Protein AF-A0A958M0K8-F1 (afdb_monomer)

Structure (mmCIF, N/CA/C/O backbone):
data_AF-A0A958M0K8-F1
#
_entry.id   AF-A0A958M0K8-F1
#
loop_
_atom_site.group_PDB
_atom_site.id
_atom_site.type_symbol
_atom_site.label_atom_id
_atom_site.label_alt_id
_atom_site.label_comp_id
_atom_site.label_asym_id
_atom_site.label_entity_id
_atom_site.label_seq_id
_atom_site.pdbx_PDB_ins_code
_atom_site.Cartn_x
_atom_site.Cartn_y
_atom_site.Cartn_z
_atom_site.occupancy
_atom_site.B_iso_or_equiv
_atom_site.auth_seq_id
_atom_site.auth_comp_id
_atom_site.auth_asym_id
_atom_site.auth_atom_id
_atom_site.pdbx_PDB_model_num
ATOM 1 N N . GLY A 1 1 ? -15.135 8.134 -0.031 1.00 51.53 1 GLY A N 1
ATOM 2 C CA . GLY A 1 1 ? -13.955 8.668 -0.755 1.00 51.53 1 GLY A CA 1
ATOM 3 C C . GLY A 1 1 ? -13.089 7.528 -1.270 1.00 51.53 1 GLY A C 1
ATOM 4 O O . GLY A 1 1 ? -13.515 6.394 -1.126 1.00 51.53 1 GLY A O 1
ATOM 5 N N . LEU A 1 2 ? -11.898 7.794 -1.828 1.00 45.69 2 LEU A N 1
ATOM 6 C CA . LEU A 1 2 ? -10.950 6.769 -2.334 1.00 45.69 2 LEU A CA 1
ATOM 7 C C . LEU A 1 2 ? -10.651 5.644 -1.316 1.00 45.69 2 LEU A C 1
ATOM 9 O O . LEU A 1 2 ? -10.578 4.481 -1.700 1.00 45.69 2 LEU A O 1
ATOM 13 N N . PHE A 1 3 ? -10.603 5.974 -0.020 1.00 49.47 3 PHE A N 1
ATOM 14 C CA . PHE A 1 3 ? -10.484 5.020 1.099 1.00 49.47 3 PHE A CA 1
ATOM 15 C C . PHE A 1 3 ? -11.708 4.097 1.305 1.00 49.47 3 PHE A C 1
ATOM 17 O O . PHE A 1 3 ? -11.630 3.112 2.028 1.00 49.47 3 PHE A O 1
ATOM 24 N N . GLY A 1 4 ? -12.834 4.397 0.650 1.00 45.31 4 GLY A N 1
ATOM 25 C CA . GLY A 1 4 ? -14.050 3.576 0.613 1.00 45.31 4 GLY A CA 1
ATOM 26 C C . GLY A 1 4 ? -14.154 2.659 -0.613 1.00 45.31 4 GLY A C 1
ATOM 27 O O . GLY A 1 4 ? -15.129 1.927 -0.722 1.00 45.31 4 GLY A O 1
ATOM 28 N N . VAL A 1 5 ? -13.181 2.707 -1.532 1.00 51.88 5 VAL A N 1
ATOM 29 C CA . VAL A 1 5 ? -13.052 1.773 -2.671 1.00 51.88 5 VAL A CA 1
ATOM 30 C C . VAL A 1 5 ? -11.929 0.763 -2.410 1.00 51.88 5 VAL A C 1
ATOM 32 O O . VAL A 1 5 ? -12.028 -0.398 -2.783 1.00 51.88 5 VAL A O 1
ATOM 35 N N . SER A 1 6 ? -10.864 1.187 -1.729 1.00 49.56 6 SER A N 1
ATOM 36 C CA . SER A 1 6 ? -9.813 0.315 -1.208 1.00 49.56 6 SER A CA 1
ATOM 37 C C . SER A 1 6 ? -9.293 0.921 0.087 1.00 49.56 6 SER A C 1
ATOM 39 O O . SER A 1 6 ? -9.155 2.139 0.165 1.00 49.56 6 SER A O 1
ATOM 41 N N . ARG A 1 7 ? -8.985 0.101 1.096 1.00 59.22 7 ARG A N 1
ATOM 42 C CA . ARG A 1 7 ? -8.491 0.598 2.394 1.00 59.22 7 ARG A CA 1
ATOM 43 C C . ARG A 1 7 ? -7.169 1.360 2.277 1.00 59.22 7 ARG A C 1
ATOM 45 O O . ARG A 1 7 ? -6.848 2.129 3.169 1.00 59.22 7 ARG A O 1
ATOM 52 N N . ASN A 1 8 ? -6.431 1.16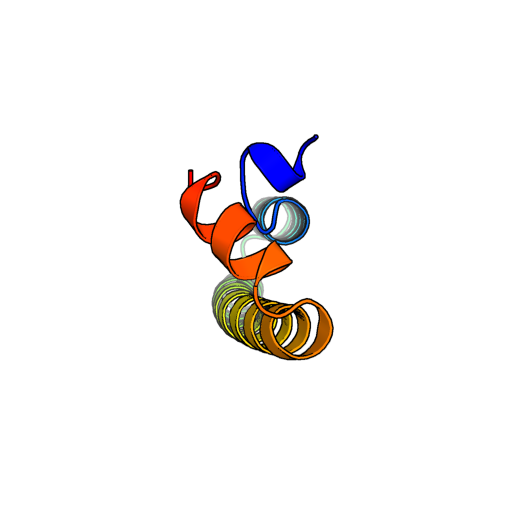8 1.180 1.00 63.12 8 ASN A N 1
ATOM 53 C CA . ASN A 1 8 ? -5.088 1.708 0.990 1.00 63.12 8 ASN A CA 1
ATOM 54 C C . ASN A 1 8 ? -4.822 2.179 -0.459 1.00 63.12 8 ASN A C 1
ATOM 56 O O . ASN A 1 8 ? -3.987 1.616 -1.170 1.00 63.12 8 ASN A O 1
ATOM 60 N N . PRO A 1 9 ? -5.510 3.240 -0.924 1.00 62.38 9 PRO A N 1
ATOM 61 C CA . PRO A 1 9 ? -5.405 3.732 -2.300 1.00 62.38 9 PRO A CA 1
ATOM 62 C C . PRO A 1 9 ? -4.047 4.392 -2.598 1.00 62.38 9 PRO A C 1
ATOM 64 O O . PRO A 1 9 ? -3.597 4.390 -3.741 1.00 62.38 9 PRO A O 1
ATOM 67 N N . ILE A 1 10 ? -3.358 4.908 -1.574 1.00 70.25 10 ILE A N 1
ATOM 68 C CA . ILE A 1 10 ? -2.014 5.495 -1.697 1.00 70.25 10 ILE A CA 1
ATOM 69 C C . ILE A 1 10 ? -1.005 4.431 -2.143 1.00 70.25 10 ILE A C 1
ATOM 71 O O . ILE A 1 10 ? -0.198 4.673 -3.037 1.00 70.25 10 ILE A O 1
ATOM 75 N N . PHE A 1 11 ? -1.103 3.223 -1.589 1.00 70.75 11 PHE A N 1
ATOM 76 C CA . PHE A 1 11 ? -0.208 2.114 -1.910 1.00 70.75 11 PHE A CA 1
ATOM 77 C C . PHE A 1 11 ? -0.351 1.667 -3.368 1.00 70.75 11 PHE A C 1
ATOM 79 O O . PHE A 1 11 ? 0.652 1.380 -4.018 1.00 70.75 11 PHE A O 1
ATOM 86 N N . LEU A 1 12 ? -1.570 1.696 -3.920 1.00 70.00 12 LEU A N 1
ATOM 87 C CA . LEU A 1 12 ? -1.791 1.470 -5.351 1.00 70.00 12 LEU A CA 1
ATOM 88 C C . LEU A 1 12 ? -1.092 2.537 -6.206 1.00 70.00 12 LEU A C 1
ATOM 90 O O . LEU A 1 12 ? -0.439 2.192 -7.187 1.00 70.00 12 LEU A O 1
ATOM 94 N N . GLY A 1 13 ? -1.158 3.813 -5.814 1.00 74.81 13 GLY A N 1
ATOM 95 C CA . GLY A 1 13 ? -0.451 4.899 -6.504 1.00 74.81 13 GLY A CA 1
ATOM 96 C C . GLY A 1 13 ? 1.076 4.746 -6.477 1.00 74.81 13 GLY A C 1
ATOM 97 O O . GLY A 1 13 ? 1.742 4.992 -7.487 1.00 74.81 13 GLY A O 1
ATOM 98 N N . VAL A 1 14 ? 1.633 4.275 -5.357 1.00 78.69 14 VAL A N 1
ATOM 99 C CA . VAL A 1 14 ? 3.072 3.984 -5.231 1.00 78.69 14 VAL A CA 1
ATOM 100 C C . VAL A 1 14 ? 3.468 2.805 -6.121 1.00 78.69 14 VAL A C 1
ATOM 102 O O . VAL A 1 14 ? 4.466 2.898 -6.834 1.00 78.69 14 VAL A O 1
ATOM 105 N N . ILE A 1 15 ? 2.672 1.730 -6.148 1.00 78.69 15 ILE A N 1
ATOM 106 C CA . ILE A 1 15 ? 2.907 0.580 -7.035 1.00 78.69 15 ILE A CA 1
ATOM 107 C C . ILE A 1 15 ? 2.876 1.018 -8.504 1.00 78.69 15 ILE A C 1
ATOM 109 O O . ILE A 1 15 ? 3.788 0.682 -9.253 1.00 78.69 15 ILE A O 1
ATOM 113 N N . ILE A 1 16 ? 1.882 1.814 -8.911 1.00 81.50 16 ILE A N 1
ATOM 114 C CA . ILE A 1 16 ? 1.770 2.324 -10.288 1.00 81.50 16 ILE A CA 1
ATOM 115 C C . ILE A 1 16 ? 2.974 3.200 -10.650 1.00 81.50 16 ILE A C 1
ATOM 117 O O . ILE A 1 16 ? 3.538 3.045 -11.730 1.00 81.50 16 ILE A O 1
ATOM 121 N N . SER A 1 17 ? 3.413 4.074 -9.741 1.00 81.81 17 SER A N 1
ATOM 122 C CA . SER A 1 17 ? 4.605 4.907 -9.951 1.00 81.81 17 SER A CA 1
ATOM 123 C C . SER A 1 17 ? 5.870 4.059 -10.126 1.00 81.81 17 SER A C 1
ATOM 125 O O . SER A 1 17 ? 6.673 4.326 -11.017 1.00 81.81 17 SER A O 1
ATOM 127 N N . TYR A 1 18 ? 6.034 2.998 -9.330 1.00 79.00 18 TYR A N 1
ATOM 128 C CA . TYR A 1 18 ? 7.174 2.083 -9.446 1.00 79.00 18 TYR A CA 1
ATOM 129 C C . TYR A 1 18 ? 7.134 1.230 -10.717 1.00 79.00 18 TYR A C 1
ATOM 131 O O . TYR A 1 18 ? 8.174 1.027 -11.341 1.00 79.00 18 TYR A O 1
ATOM 139 N N . ILE A 1 19 ? 5.948 0.786 -11.141 1.00 80.75 19 ILE A N 1
ATOM 140 C CA . ILE A 1 19 ? 5.753 0.123 -12.436 1.00 80.75 19 ILE A CA 1
ATOM 141 C C . ILE A 1 19 ? 6.102 1.087 -13.580 1.00 80.75 19 ILE A C 1
ATOM 143 O O . ILE A 1 19 ? 6.780 0.690 -14.524 1.00 80.75 19 ILE A O 1
ATOM 147 N N . GLY A 1 20 ? 5.709 2.361 -13.480 1.00 80.94 20 GLY A N 1
ATOM 148 C CA . GLY A 1 20 ? 6.090 3.404 -14.435 1.00 80.94 20 GLY A CA 1
ATOM 149 C C . GLY A 1 20 ? 7.607 3.584 -14.526 1.00 80.94 20 GLY A C 1
ATOM 150 O O . GLY A 1 20 ? 8.164 3.571 -15.620 1.00 80.94 20 GLY A O 1
ATOM 151 N N . THR A 1 21 ? 8.299 3.653 -13.387 1.00 79.69 21 THR A N 1
ATOM 152 C CA . THR A 1 21 ? 9.770 3.722 -13.338 1.00 79.69 21 THR A CA 1
ATOM 153 C C . THR A 1 21 ? 10.426 2.478 -13.945 1.00 79.69 21 THR A C 1
ATOM 155 O O . THR A 1 21 ? 11.404 2.599 -14.684 1.00 79.69 21 THR A O 1
ATOM 158 N N . PHE A 1 22 ? 9.873 1.287 -13.694 1.00 80.88 22 PHE A N 1
ATOM 159 C CA . PHE A 1 22 ? 10.337 0.044 -14.315 1.00 80.88 22 PHE A CA 1
ATOM 160 C C . PHE A 1 22 ? 10.156 0.050 -15.841 1.00 80.88 22 PHE A C 1
ATOM 162 O O . PHE A 1 22 ? 11.044 -0.407 -16.554 1.00 80.88 22 PHE A O 1
ATOM 169 N N . LEU A 1 23 ? 9.055 0.608 -16.353 1.00 79.69 23 LEU A N 1
ATOM 170 C CA . LEU A 1 23 ? 8.820 0.743 -17.795 1.00 79.69 23 LEU A CA 1
ATOM 171 C C . LEU A 1 23 ? 9.781 1.735 -18.470 1.00 79.69 23 LEU A C 1
ATOM 173 O O . LEU A 1 23 ? 10.118 1.540 -19.634 1.00 79.69 23 LEU A O 1
ATOM 177 N N . ILE A 1 24 ? 10.238 2.771 -17.757 1.00 83.62 24 ILE A N 1
ATOM 178 C CA . ILE A 1 24 ? 11.218 3.740 -18.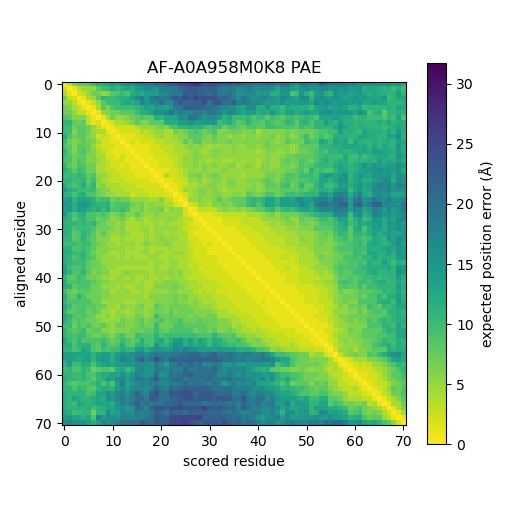282 1.00 83.62 24 ILE A CA 1
ATOM 179 C C . ILE A 1 24 ? 12.621 3.121 -18.333 1.00 83.62 24 ILE A C 1
ATOM 181 O O . ILE A 1 24 ? 13.349 3.329 -19.302 1.00 83.62 24 ILE A O 1
ATOM 185 N N . ILE A 1 25 ? 13.011 2.357 -17.304 1.00 80.69 25 ILE A N 1
ATOM 186 C CA . ILE A 1 25 ? 14.325 1.701 -17.228 1.00 80.69 25 ILE A CA 1
ATOM 187 C C . ILE A 1 25 ? 14.139 0.225 -16.838 1.00 80.69 25 ILE A C 1
ATOM 189 O O . ILE A 1 25 ? 14.287 -0.127 -15.655 1.00 80.69 25 ILE A O 1
ATOM 193 N N . PRO A 1 26 ? 13.833 -0.655 -17.813 1.00 78.44 26 PRO A N 1
ATOM 194 C CA . PRO A 1 26 ? 13.623 -2.076 -17.566 1.00 78.44 26 PRO A CA 1
ATOM 195 C C . PRO A 1 26 ? 14.970 -2.767 -17.344 1.00 78.44 26 PRO A C 1
ATOM 197 O O . PRO A 1 26 ? 15.573 -3.330 -18.254 1.00 78.44 26 PRO A O 1
ATOM 200 N N . ASN A 1 27 ? 15.465 -2.694 -16.110 1.00 84.81 27 ASN A N 1
ATOM 201 C CA . ASN A 1 27 ? 16.700 -3.337 -15.678 1.00 84.81 27 ASN A CA 1
ATOM 202 C C . ASN A 1 27 ? 16.421 -4.346 -14.554 1.00 84.81 27 ASN A C 1
ATOM 204 O O . ASN A 1 27 ? 15.464 -4.190 -13.793 1.00 84.81 27 ASN A O 1
ATOM 208 N N . LEU A 1 28 ? 17.290 -5.352 -14.401 1.00 85.44 28 LEU A N 1
ATOM 209 C CA . LEU A 1 28 ? 17.168 -6.368 -13.345 1.00 85.44 28 LEU A CA 1
ATOM 210 C C . LEU A 1 28 ? 17.130 -5.729 -11.947 1.00 85.44 28 LEU A C 1
ATOM 212 O O . LEU A 1 28 ? 16.376 -6.149 -11.075 1.00 85.44 28 LEU A O 1
ATOM 216 N N . LEU A 1 29 ? 17.901 -4.655 -11.767 1.00 84.81 29 LEU A N 1
ATOM 217 C CA . LEU A 1 29 ? 17.943 -3.860 -10.542 1.00 84.81 29 LEU A CA 1
ATOM 218 C C . LEU A 1 29 ? 16.586 -3.198 -10.250 1.00 84.81 29 LEU A C 1
ATOM 220 O O . LEU A 1 29 ? 16.076 -3.314 -9.138 1.00 84.81 29 LEU A O 1
ATOM 224 N N . SER A 1 30 ? 15.961 -2.587 -11.262 1.00 82.19 30 SER A N 1
ATOM 225 C CA . SER A 1 30 ? 14.622 -1.991 -11.161 1.00 82.19 30 SER A CA 1
ATOM 226 C C . SER A 1 30 ? 13.555 -3.040 -10.834 1.00 82.19 30 SER A C 1
ATOM 228 O O . SER A 1 30 ? 12.661 -2.772 -10.036 1.00 82.19 30 SER A O 1
ATOM 230 N N . PHE A 1 31 ? 13.664 -4.249 -11.399 1.00 82.50 31 PHE A N 1
ATOM 231 C CA . PHE A 1 31 ? 12.762 -5.361 -11.090 1.00 82.50 31 PHE A CA 1
ATOM 232 C C . PHE A 1 31 ? 12.892 -5.822 -9.632 1.00 82.50 31 PHE A C 1
ATOM 234 O O . PHE A 1 31 ? 11.889 -5.933 -8.929 1.00 82.50 31 PHE A O 1
ATOM 241 N N . CYS A 1 32 ? 14.122 -6.034 -9.151 1.00 87.44 32 CYS A N 1
ATOM 242 C CA . CYS A 1 32 ? 14.371 -6.394 -7.755 1.00 87.44 32 CYS A CA 1
ATOM 243 C C . CYS A 1 32 ? 13.821 -5.333 -6.795 1.00 87.44 32 CYS A C 1
ATOM 245 O O . CYS A 1 32 ? 13.151 -5.682 -5.826 1.00 87.44 32 CYS A O 1
ATOM 247 N N . ILE A 1 33 ? 14.050 -4.047 -7.088 1.00 84.62 33 ILE A N 1
ATOM 248 C CA . ILE A 1 33 ? 13.511 -2.939 -6.292 1.00 84.62 33 ILE A CA 1
ATOM 249 C C . ILE A 1 33 ? 11.981 -2.963 -6.311 1.00 84.62 33 ILE A C 1
ATOM 251 O O . ILE A 1 33 ? 11.376 -2.880 -5.251 1.00 84.62 33 ILE A O 1
ATOM 255 N N . MET A 1 34 ? 11.347 -3.141 -7.474 1.00 82.06 34 MET A N 1
ATOM 256 C CA . MET A 1 34 ? 9.887 -3.207 -7.586 1.00 82.06 34 MET A CA 1
ATOM 257 C C . MET A 1 34 ? 9.296 -4.307 -6.693 1.00 82.06 34 MET A C 1
ATOM 259 O O . MET A 1 34 ? 8.365 -4.047 -5.933 1.00 82.06 34 MET A O 1
ATOM 263 N N . VAL A 1 35 ? 9.851 -5.522 -6.745 1.00 85.25 35 VAL A N 1
ATOM 264 C CA . VAL A 1 35 ? 9.394 -6.645 -5.909 1.00 85.25 35 VAL A CA 1
ATOM 265 C C . VAL A 1 35 ? 9.584 -6.330 -4.425 1.00 85.25 35 VAL A C 1
ATOM 267 O O . VAL A 1 35 ? 8.671 -6.534 -3.626 1.00 85.25 35 VAL A O 1
ATOM 270 N N . LEU A 1 36 ? 10.743 -5.788 -4.053 1.00 87.81 36 LEU A N 1
ATOM 271 C CA . LEU A 1 36 ? 11.070 -5.453 -2.669 1.00 87.81 36 LEU A CA 1
ATOM 272 C C . LEU A 1 36 ? 10.141 -4.352 -2.132 1.00 87.81 36 LEU A C 1
ATOM 274 O O . LEU A 1 36 ? 9.603 -4.479 -1.034 1.00 87.81 36 LEU A O 1
ATOM 278 N N . THR A 1 37 ? 9.862 -3.326 -2.936 1.00 83.44 37 THR A N 1
ATOM 279 C CA . THR A 1 37 ? 8.889 -2.277 -2.625 1.00 83.44 37 THR A CA 1
ATOM 280 C C . THR A 1 37 ? 7.491 -2.854 -2.433 1.00 83.44 37 THR A C 1
ATOM 282 O O . THR A 1 37 ? 6.840 -2.500 -1.457 1.00 83.44 37 THR A O 1
ATOM 285 N N . ILE A 1 38 ? 7.028 -3.772 -3.289 1.00 82.56 38 ILE A N 1
ATOM 286 C CA . ILE A 1 38 ? 5.715 -4.421 -3.117 1.00 82.56 38 ILE A CA 1
ATOM 287 C C . ILE A 1 38 ? 5.640 -5.152 -1.769 1.00 82.56 38 ILE A C 1
ATOM 289 O O . ILE A 1 38 ? 4.651 -5.003 -1.049 1.00 82.56 38 ILE A O 1
ATOM 293 N N . VAL A 1 39 ? 6.688 -5.890 -1.392 1.00 85.38 39 VAL A N 1
ATOM 294 C CA . VAL A 1 39 ? 6.749 -6.596 -0.101 1.00 85.38 39 VAL A CA 1
ATOM 295 C C . VAL A 1 39 ? 6.740 -5.609 1.070 1.00 85.38 39 VAL A C 1
ATOM 297 O O . VAL A 1 39 ? 5.963 -5.781 2.009 1.00 85.38 39 VAL A O 1
ATOM 300 N N . ILE A 1 40 ? 7.547 -4.543 1.012 1.00 85.12 40 ILE A N 1
ATOM 301 C CA . ILE A 1 40 ? 7.573 -3.497 2.048 1.00 85.12 40 ILE A CA 1
ATOM 302 C C . ILE A 1 40 ? 6.201 -2.839 2.187 1.00 85.12 40 ILE A C 1
ATOM 304 O O . ILE A 1 40 ? 5.719 -2.665 3.305 1.00 85.12 40 ILE A O 1
ATOM 308 N N . LEU A 1 41 ? 5.555 -2.498 1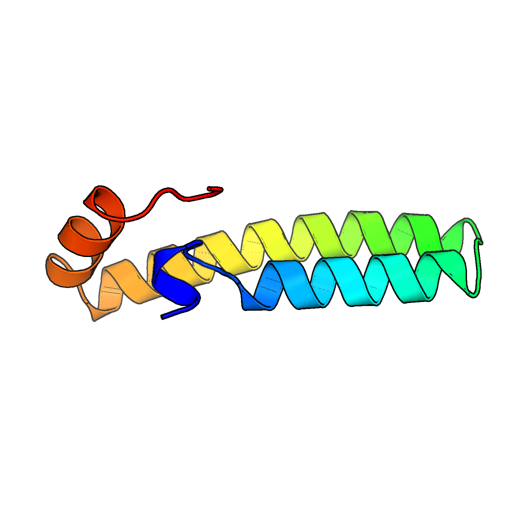.072 1.00 83.19 41 LEU A N 1
ATOM 309 C CA . LEU A 1 41 ? 4.234 -1.878 1.071 1.00 83.19 41 LEU A CA 1
ATOM 310 C C . LEU A 1 41 ? 3.194 -2.802 1.713 1.00 83.19 41 LEU A C 1
ATOM 312 O O . LEU A 1 41 ? 2.401 -2.336 2.523 1.00 83.19 41 LEU A O 1
ATOM 316 N N . GLN A 1 42 ? 3.228 -4.111 1.441 1.00 80.88 42 GLN A N 1
ATOM 317 C CA . GLN A 1 42 ? 2.346 -5.070 2.118 1.00 80.88 42 GLN A CA 1
ATOM 318 C C . GLN A 1 42 ? 2.554 -5.096 3.639 1.00 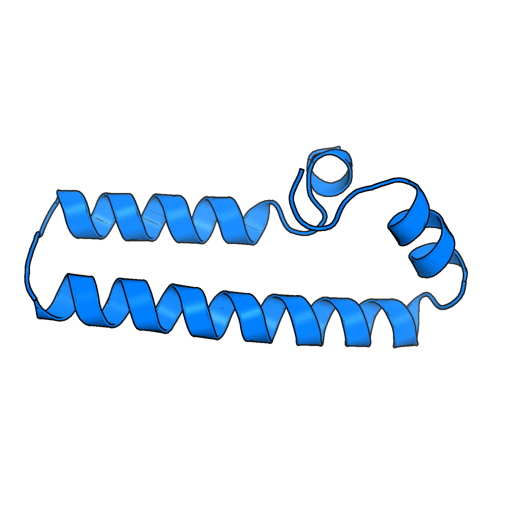80.88 42 GLN A C 1
ATOM 320 O O . GLN A 1 42 ? 1.580 -5.205 4.390 1.00 80.88 42 GLN A O 1
ATOM 325 N N . VAL A 1 43 ? 3.803 -4.995 4.100 1.00 82.94 43 VAL A N 1
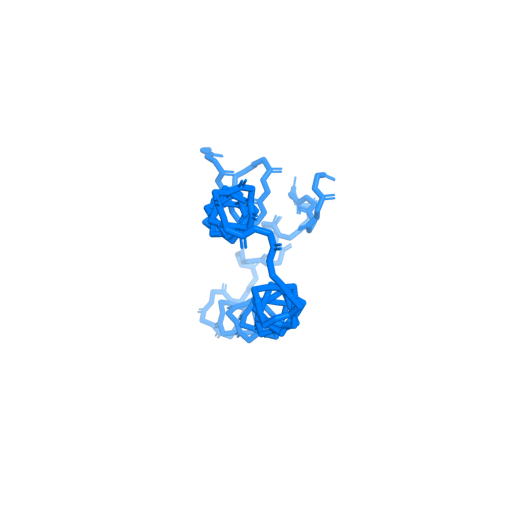ATOM 326 C CA . VAL A 1 43 ? 4.125 -4.941 5.533 1.00 82.94 43 VAL A CA 1
ATOM 327 C C . VAL A 1 43 ? 3.663 -3.618 6.147 1.00 82.94 43 VAL A C 1
ATOM 329 O O . VAL A 1 43 ? 3.018 -3.639 7.194 1.00 82.94 43 VAL A O 1
ATOM 332 N N . GLN A 1 44 ? 3.922 -2.483 5.492 1.00 83.12 44 GLN A N 1
ATOM 333 C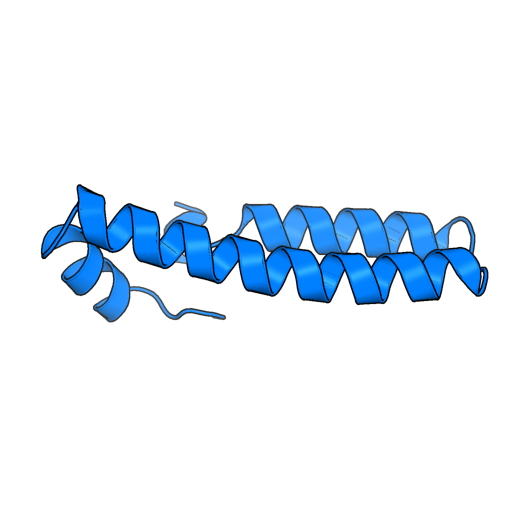 CA . GLN A 1 44 ? 3.469 -1.173 5.964 1.00 83.12 44 GLN A CA 1
ATOM 334 C C . GLN A 1 44 ? 1.949 -1.087 6.061 1.00 83.12 44 GLN A C 1
ATOM 336 O O . GLN A 1 44 ? 1.450 -0.676 7.100 1.00 83.12 44 GLN A O 1
ATOM 341 N N . VAL A 1 45 ? 1.221 -1.560 5.044 1.00 80.75 45 VAL A N 1
ATOM 342 C CA . VAL A 1 45 ? -0.249 -1.637 5.067 1.00 80.75 45 VAL A CA 1
ATOM 343 C C . VAL A 1 45 ? -0.739 -2.396 6.297 1.00 80.75 45 VAL A C 1
ATOM 345 O O . VAL A 1 45 ? -1.682 -1.966 6.954 1.00 80.75 45 VAL A O 1
ATOM 348 N N . ARG A 1 46 ? -0.111 -3.532 6.622 1.00 79.56 46 ARG A N 1
ATOM 349 C CA . ARG A 1 46 ? -0.518 -4.342 7.774 1.00 79.56 46 ARG A CA 1
ATOM 350 C C . ARG A 1 46 ? -0.267 -3.616 9.095 1.00 79.56 46 ARG A C 1
ATOM 352 O O . ARG A 1 46 ? -1.135 -3.646 9.958 1.00 79.56 46 ARG A O 1
ATOM 359 N N . LEU A 1 47 ? 0.892 -2.974 9.235 1.00 81.62 47 LEU A N 1
ATOM 360 C CA . LEU A 1 47 ? 1.236 -2.196 10.427 1.00 81.62 47 LEU A CA 1
ATOM 361 C C . LEU A 1 47 ? 0.316 -0.987 10.598 1.00 81.62 47 LEU A C 1
ATOM 363 O O . LEU A 1 47 ? -0.112 -0.697 11.709 1.00 81.62 47 LEU A O 1
ATOM 367 N N . GLU A 1 48 ? -0.009 -0.303 9.505 1.00 81.25 48 GLU A N 1
ATOM 368 C CA . GLU A 1 48 ? -0.916 0.839 9.511 1.00 81.25 48 GLU A CA 1
ATOM 369 C C . GLU A 1 48 ? -2.341 0.410 9.875 1.00 81.25 48 GLU A C 1
ATOM 371 O O . GLU A 1 48 ? -2.959 1.040 10.727 1.00 81.25 48 GLU A O 1
ATOM 376 N N . GLU A 1 49 ? -2.836 -0.708 9.326 1.00 74.94 49 GLU A N 1
ATOM 377 C CA . GLU A 1 49 ? -4.122 -1.286 9.736 1.00 74.94 49 GLU A CA 1
ATOM 378 C C . GLU A 1 49 ? -4.123 -1.672 11.226 1.00 74.94 49 GLU A C 1
ATOM 380 O O . GLU A 1 49 ? -5.085 -1.370 11.925 1.00 74.94 49 GLU A O 1
ATOM 385 N N . GLU A 1 50 ? -3.068 -2.310 11.744 1.00 78.75 50 GLU A N 1
ATOM 386 C CA . GLU A 1 50 ? -2.964 -2.637 13.177 1.00 78.75 50 GLU A CA 1
ATOM 387 C C . GLU A 1 50 ? -2.919 -1.386 14.063 1.00 78.75 50 GLU A C 1
ATOM 389 O O . GLU A 1 50 ? -3.534 -1.355 15.131 1.00 78.75 50 GLU A O 1
ATOM 394 N N . TYR A 1 51 ? -2.215 -0.346 13.619 1.00 80.50 51 TYR A N 1
ATOM 395 C CA . TYR A 1 51 ? -2.139 0.931 14.315 1.00 80.50 51 TYR A CA 1
ATOM 396 C C . TYR A 1 51 ? -3.494 1.648 14.326 1.00 80.50 51 TYR A C 1
ATOM 398 O O . TYR A 1 51 ? -3.943 2.109 15.375 1.00 80.50 51 TYR A O 1
ATOM 406 N N . LEU A 1 52 ? -4.187 1.675 13.186 1.00 74.25 52 LEU A N 1
ATOM 407 C CA . LEU A 1 52 ? -5.525 2.246 13.053 1.00 74.25 52 LEU A CA 1
ATOM 408 C C . LEU A 1 52 ? 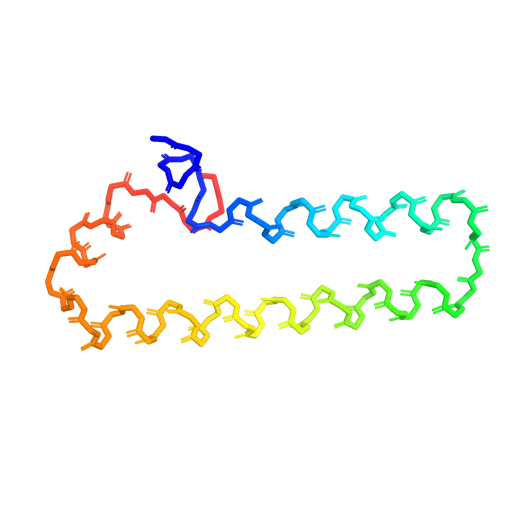-6.548 1.499 13.910 1.00 74.25 52 LEU A C 1
ATOM 410 O O . LEU A 1 52 ? -7.322 2.155 14.601 1.00 74.25 52 LEU A O 1
ATOM 414 N N . ILE A 1 53 ? -6.503 0.163 13.950 1.00 75.50 53 ILE A N 1
ATOM 415 C CA . ILE A 1 53 ? -7.342 -0.652 14.847 1.00 75.50 53 ILE A CA 1
ATOM 416 C C . ILE A 1 53 ? -7.054 -0.310 16.312 1.00 75.50 53 ILE A C 1
ATOM 418 O O . ILE A 1 53 ? -7.983 -0.170 17.100 1.00 75.50 53 ILE A O 1
ATOM 422 N N . LYS A 1 54 ? -5.784 -0.133 16.696 1.00 77.81 54 LYS A N 1
ATOM 423 C CA . LYS A 1 54 ? -5.428 0.254 18.070 1.00 77.81 54 LYS A CA 1
ATOM 424 C C . LYS A 1 54 ? -5.944 1.635 18.467 1.00 77.81 54 LYS A C 1
ATOM 426 O O . LYS A 1 54 ? -6.266 1.827 19.634 1.00 77.81 54 LYS A O 1
ATOM 431 N N . ILE A 1 55 ? -5.970 2.590 17.537 1.00 79.69 55 ILE A N 1
ATOM 432 C CA . ILE A 1 55 ? -6.405 3.964 17.822 1.00 79.69 55 ILE A CA 1
ATOM 433 C C . ILE A 1 55 ? -7.925 4.101 17.762 1.00 79.69 55 ILE A C 1
ATOM 435 O O . ILE A 1 55 ? -8.502 4.745 18.629 1.00 79.69 55 ILE A O 1
ATOM 439 N N . HIS A 1 56 ? -8.559 3.530 16.738 1.00 73.69 56 HIS A N 1
ATOM 440 C CA . HIS A 1 56 ? -9.977 3.753 16.437 1.00 73.69 56 HIS A CA 1
ATOM 441 C C . HIS A 1 56 ? -10.884 2.610 16.919 1.00 73.69 56 HIS A C 1
ATOM 443 O O . HIS A 1 56 ? -12.101 2.762 16.906 1.00 73.69 56 HIS A O 1
ATOM 449 N N . GLY A 1 57 ? -10.322 1.481 17.369 1.00 72.31 57 GLY A N 1
ATOM 450 C CA . GLY A 1 57 ? -11.078 0.383 17.975 1.00 72.31 57 GLY A CA 1
ATOM 451 C C . GLY A 1 57 ? -12.245 -0.090 17.103 1.00 72.31 57 GLY A C 1
ATOM 452 O O . GLY A 1 57 ? -12.056 -0.437 15.934 1.00 72.31 57 GLY A O 1
ATOM 453 N N . ASP A 1 58 ? -13.450 -0.067 17.678 1.00 62.81 58 ASP A N 1
ATOM 454 C CA . ASP A 1 58 ? -14.693 -0.554 17.064 1.00 62.81 58 ASP A CA 1
ATOM 455 C C . ASP A 1 58 ? -15.128 0.236 15.813 1.00 62.81 58 ASP A C 1
ATOM 457 O O . ASP A 1 58 ? -15.693 -0.351 14.889 1.00 62.81 58 ASP A O 1
ATOM 461 N N . GLU A 1 59 ? -14.804 1.534 15.706 1.00 65.69 59 GLU A N 1
ATOM 462 C CA . GLU A 1 59 ? -15.118 2.325 14.500 1.00 65.69 59 GLU A CA 1
ATOM 463 C C . GLU A 1 59 ? -14.366 1.800 13.269 1.00 65.69 59 GLU A C 1
ATOM 465 O O . GLU A 1 59 ? -14.886 1.806 12.148 1.00 65.69 59 GLU A O 1
ATOM 470 N N . TYR A 1 60 ? -13.140 1.303 13.466 1.00 66.19 60 TYR A N 1
ATOM 471 C CA . TYR A 1 60 ? -12.359 0.718 12.381 1.00 66.19 60 TYR A CA 1
ATOM 472 C C . TYR A 1 60 ? -12.837 -0.690 12.026 1.00 66.19 60 TYR A C 1
ATOM 474 O O . TYR A 1 60 ? -12.718 -1.090 10.868 1.00 66.19 60 TYR A O 1
ATOM 482 N N . ASP A 1 61 ? -13.404 -1.435 12.977 1.00 64.50 61 ASP A N 1
ATOM 483 C CA . ASP A 1 61 ? -13.938 -2.778 12.734 1.00 64.50 61 ASP A CA 1
ATOM 484 C C . ASP A 1 61 ? -15.260 -2.733 11.942 1.00 64.50 61 ASP A C 1
ATOM 486 O O . ASP A 1 61 ? -15.444 -3.490 10.981 1.00 64.50 61 ASP A O 1
ATOM 490 N N . GLU A 1 62 ? -16.124 -1.743 12.209 1.00 65.19 62 GLU A N 1
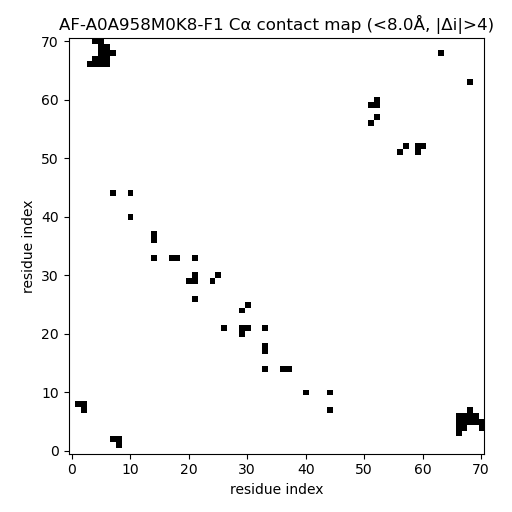ATOM 491 C CA . GLU A 1 62 ? -17.264 -1.428 11.334 1.00 65.19 62 GLU A CA 1
ATOM 492 C C . GLU A 1 62 ? -16.814 -0.989 9.929 1.00 65.19 62 GLU A C 1
ATOM 494 O O . GLU A 1 62 ? -17.408 -1.391 8.919 1.00 65.19 62 GLU A O 1
ATOM 499 N N . TYR A 1 63 ? -15.728 -0.213 9.831 1.00 64.00 63 TYR A N 1
ATOM 500 C CA . TYR A 1 63 ? -15.150 0.192 8.546 1.00 64.00 63 TYR A CA 1
ATOM 501 C C . TYR A 1 63 ? -14.581 -1.005 7.764 1.00 64.00 63 TYR A C 1
ATOM 503 O O . TYR A 1 63 ? -14.773 -1.124 6.550 1.00 64.00 63 TYR A O 1
ATOM 511 N N . LYS A 1 64 ? -13.943 -1.948 8.466 1.00 62.94 64 LYS A N 1
ATOM 512 C CA . LYS A 1 64 ? -13.401 -3.204 7.924 1.00 62.94 64 LYS A CA 1
ATOM 513 C C . LYS A 1 64 ? -14.487 -4.087 7.312 1.00 62.94 64 LYS A C 1
ATOM 515 O O . LYS A 1 64 ? -14.224 -4.746 6.303 1.00 62.94 64 LYS A O 1
ATOM 520 N N . ASN A 1 65 ? -15.679 -4.083 7.907 1.00 62.31 65 ASN A N 1
ATOM 521 C CA . ASN A 1 65 ? -16.850 -4.811 7.417 1.00 62.31 65 ASN A CA 1
ATOM 522 C C . ASN A 1 65 ? -17.517 -4.133 6.211 1.00 62.31 65 ASN A C 1
ATOM 524 O O . ASN A 1 65 ? -18.081 -4.820 5.361 1.00 62.31 65 ASN A O 1
ATOM 528 N N . LYS A 1 66 ? -17.421 -2.803 6.091 1.00 61.94 66 LYS A N 1
ATOM 529 C CA . LYS A 1 66 ? -17.975 -2.055 4.949 1.00 61.94 66 LYS A CA 1
ATOM 530 C C . LYS A 1 66 ? -17.090 -2.055 3.705 1.00 61.94 66 LYS A C 1
ATOM 532 O O . LYS A 1 66 ? -17.622 -1.928 2.605 1.00 61.94 66 LYS A O 1
ATOM 537 N N . VAL A 1 67 ? -15.768 -2.174 3.850 1.00 56.94 67 VAL A N 1
ATOM 538 C CA . VAL A 1 67 ? -14.826 -1.983 2.734 1.00 56.94 67 VAL A CA 1
ATOM 539 C C . VAL A 1 67 ? -13.844 -3.146 2.663 1.00 56.94 67 VAL A C 1
ATOM 541 O O . VAL A 1 67 ? -13.174 -3.459 3.646 1.00 56.94 67 VAL A O 1
ATOM 544 N N . ARG A 1 68 ? -13.722 -3.810 1.511 1.00 56.09 68 ARG A N 1
ATOM 545 C CA . ARG A 1 68 ? -12.806 -4.947 1.328 1.00 56.09 68 ARG A CA 1
ATOM 546 C C . ARG A 1 68 ? -11.341 -4.495 1.282 1.00 56.09 68 ARG A C 1
ATOM 548 O O . ARG A 1 68 ? -11.012 -3.363 0.939 1.00 56.09 68 ARG A O 1
ATOM 555 N N . ARG A 1 69 ? -10.445 -5.402 1.686 1.00 53.50 69 ARG A N 1
ATOM 556 C CA . ARG A 1 69 ? -9.001 -5.142 1.861 1.00 53.50 69 ARG A CA 1
ATOM 557 C C . ARG A 1 69 ? -8.292 -4.888 0.523 1.00 53.50 69 ARG A C 1
ATOM 559 O O . ARG A 1 69 ? -7.366 -4.091 0.470 1.00 53.50 69 ARG A O 1
ATOM 566 N N . TRP A 1 70 ? -8.752 -5.555 -0.534 1.00 45.25 70 TRP A N 1
ATOM 567 C CA . TRP A 1 70 ? -8.314 -5.406 -1.921 1.00 45.25 70 TRP A CA 1
ATOM 568 C C . TRP A 1 70 ? -9.561 -5.577 -2.801 1.00 45.25 70 TRP A C 1
ATOM 570 O O . TRP A 1 70 ? -9.921 -6.714 -3.079 1.00 45.25 70 TRP A O 1
ATOM 580 N N . ILE A 1 71 ? -10.210 -4.462 -3.173 1.00 45.41 71 ILE A N 1
ATOM 581 C CA . ILE A 1 71 ? -11.480 -4.379 -3.939 1.00 45.41 71 ILE A CA 1
ATOM 582 C C . ILE A 1 71 ? -12.695 -4.998 -3.239 1.00 45.41 71 ILE A C 1
ATOM 584 O O . ILE A 1 71 ? -12.732 -6.221 -2.981 1.00 45.41 71 ILE A O 1
#

Solvent-accessible surface area (backbone atoms only — not comparable to full-atom values): 3992 Å² total; per-residue (Å²): 107,69,62,65,59,22,68,54,54,67,59,54,53,51,50,52,51,47,52,51,52,28,71,76,48,83,41,74,66,44,50,53,48,46,54,51,50,53,53,51,49,55,51,49,54,51,52,51,51,54,50,45,37,72,73,48,42,70,66,41,52,56,47,56,75,75,34,44,83,76,96

Secondary structure (DSSP, 8-state):
-GGGT-S-HHHHHHHHHHHHHHHHS--HHHHHHHHHHHHHHHHHHHHHHHHHHHHHTHHHHHHHHHS-S--

Radius of gyration: 14.72 Å; Cα contacts (8 Å, |Δi|>4): 38; chains: 1; bounding box: 36×15×36 Å

Mean predicted aligned error: 9.06 Å

Sequence (71 aa):
GLFGVSRNPIFLGVIISYIGTFLIIPNLLSFCIMVLTIVILQVQVRLEEEYLIKIHGDEYDEYKNKVRRWI

pLDDT: mean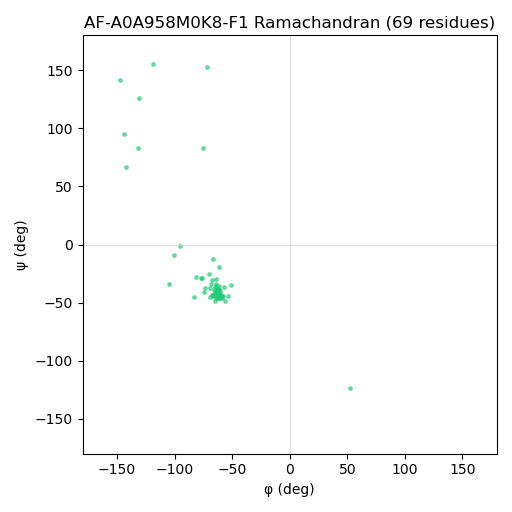 72.75, std 12.2, range [45.25, 87.81]

Foldseek 3Di:
DCCLAAVCVVLVVVLVVLVVVCVVPVDPVSVVVSVVSNVVSVVVLVVVLVVCCVVVPVVVVVSCVNHPNHD